Protein AF-A0A086KJL4-F1 (afdb_monomer_lite)

Secondary structure (DSSP, 8-state):
----GGGHHHHHHHHHHGGGHHHHHHHHHHHHHHHHHHHHHHHT--SS---TTSS-----SSB-TTSSBPTT-SSPPPPSS-----------

Structure (mmCIF, N/CA/C/O backbone):
data_AF-A0A086KJL4-F1
#
_entry.id   AF-A0A086KJL4-F1
#
loop_
_atom_site.group_PDB
_atom_site.id
_atom_site.type_symbol
_atom_site.label_atom_id
_atom_site.label_alt_id
_atom_site.label_comp_id
_atom_site.label_asym_id
_atom_site.label_entity_id
_atom_site.label_seq_id
_atom_site.pdbx_PDB_ins_code
_atom_site.Cartn_x
_atom_site.Cartn_y
_atom_site.Cartn_z
_atom_site.occupancy
_atom_site.B_iso_or_equiv
_atom_site.auth_seq_id
_atom_site.auth_comp_id
_atom_site.auth_asym_id
_atom_site.auth_atom_id
_atom_site.pdbx_PDB_model_num
ATOM 1 N N . MET A 1 1 ? 21.053 0.096 -32.382 1.00 49.28 1 MET A N 1
ATOM 2 C CA . MET A 1 1 ? 21.820 -0.591 -31.322 1.00 49.28 1 MET A CA 1
ATOM 3 C C . MET A 1 1 ? 22.264 -1.930 -31.873 1.00 49.28 1 MET A C 1
ATOM 5 O O . MET A 1 1 ? 21.402 -2.729 -32.211 1.00 49.28 1 MET A O 1
ATOM 9 N N . SER A 1 2 ? 23.569 -2.149 -32.039 1.00 74.19 2 SER A N 1
ATOM 10 C CA . SER A 1 2 ? 24.075 -3.466 -32.440 1.00 74.19 2 SER A CA 1
ATOM 11 C C . SER A 1 2 ? 24.043 -4.385 -31.227 1.00 74.19 2 SER A C 1
ATOM 13 O O . SER A 1 2 ? 24.673 -4.097 -30.212 1.00 74.19 2 SER A O 1
ATOM 15 N N . THR A 1 3 ? 23.255 -5.450 -31.317 1.00 79.88 3 THR A N 1
ATOM 16 C CA . THR A 1 3 ? 23.139 -6.482 -30.285 1.00 79.88 3 THR A CA 1
ATOM 17 C C . THR A 1 3 ? 24.008 -7.677 -30.677 1.00 79.88 3 THR A C 1
ATOM 19 O O . THR A 1 3 ? 24.380 -7.825 -31.842 1.00 79.88 3 THR A O 1
ATOM 22 N N . SER A 1 4 ? 24.354 -8.533 -29.716 1.00 84.81 4 SER A N 1
ATOM 23 C CA . SER A 1 4 ? 25.010 -9.812 -29.998 1.00 84.81 4 SER A CA 1
ATOM 24 C C . SER A 1 4 ? 24.240 -10.962 -29.342 1.00 84.81 4 SER A C 1
ATOM 26 O O . SER A 1 4 ? 23.568 -10.741 -28.329 1.00 84.81 4 SER A O 1
ATOM 28 N N . PRO A 1 5 ? 24.329 -12.198 -29.871 1.00 77.75 5 PRO A N 1
ATOM 29 C CA . PRO A 1 5 ? 23.639 -13.354 -29.294 1.00 77.75 5 PRO A CA 1
ATOM 30 C C . PRO A 1 5 ? 24.002 -13.620 -27.823 1.00 77.75 5 PRO A C 1
ATOM 32 O O . PRO A 1 5 ? 23.150 -14.042 -27.048 1.00 77.75 5 PRO A O 1
ATOM 35 N N . GLY A 1 6 ? 25.234 -13.298 -27.405 1.00 83.81 6 GLY A N 1
ATOM 36 C CA . GLY A 1 6 ? 25.675 -13.409 -26.007 1.00 83.81 6 GLY A CA 1
ATOM 37 C C . GLY A 1 6 ? 25.042 -12.384 -25.054 1.00 83.81 6 GLY A C 1
ATOM 38 O O . GLY A 1 6 ? 25.107 -12.556 -23.842 1.00 83.81 6 GLY A O 1
ATOM 39 N N . LEU A 1 7 ? 24.396 -11.340 -25.585 1.00 81.06 7 LEU A N 1
ATOM 40 C CA . LEU A 1 7 ? 23.690 -10.308 -24.818 1.00 81.06 7 LEU A CA 1
ATOM 41 C C . LEU A 1 7 ? 22.175 -10.558 -24.735 1.00 81.06 7 LEU A C 1
ATOM 43 O O . LEU A 1 7 ? 21.444 -9.705 -24.236 1.00 81.06 7 LEU A O 1
ATOM 47 N N . ALA A 1 8 ? 21.679 -11.708 -25.207 1.00 83.00 8 ALA A N 1
ATOM 48 C CA . ALA A 1 8 ? 20.246 -12.001 -25.275 1.00 83.00 8 ALA A CA 1
ATOM 49 C C . ALA A 1 8 ? 19.528 -11.871 -23.918 1.00 83.00 8 ALA A C 1
ATOM 51 O O . ALA A 1 8 ? 18.447 -11.289 -23.862 1.00 83.00 8 ALA A O 1
ATOM 52 N N . PHE A 1 9 ? 20.145 -12.332 -22.825 1.00 85.25 9 PHE A N 1
ATOM 53 C CA . PHE A 1 9 ? 19.574 -12.207 -21.479 1.00 85.25 9 PHE A CA 1
ATOM 54 C C . PHE A 1 9 ? 19.444 -10.745 -21.038 1.00 85.25 9 PHE A C 1
ATOM 56 O O . PHE A 1 9 ? 18.366 -10.328 -20.635 1.00 85.25 9 PHE A O 1
ATOM 63 N N . ALA A 1 10 ? 20.502 -9.944 -21.193 1.00 85.50 10 ALA A N 1
ATOM 64 C CA . ALA A 1 10 ? 20.472 -8.525 -20.841 1.00 85.50 10 ALA A CA 1
ATOM 65 C C . ALA A 1 10 ? 19.479 -7.738 -21.712 1.00 85.50 10 ALA A C 1
ATOM 67 O O . ALA A 1 10 ? 18.759 -6.883 -21.206 1.00 85.50 10 ALA A O 1
ATOM 68 N N . ASN A 1 11 ? 19.391 -8.059 -23.005 1.00 85.19 11 ASN A N 1
ATOM 69 C CA . ASN A 1 11 ? 18.428 -7.433 -23.909 1.00 85.19 11 ASN A CA 1
ATOM 70 C C . ASN A 1 11 ? 16.979 -7.769 -23.521 1.00 85.19 11 ASN A C 1
ATOM 72 O O . ASN A 1 11 ? 16.119 -6.895 -23.596 1.00 85.19 11 ASN A O 1
ATOM 76 N N . LEU A 1 12 ? 16.711 -9.001 -23.075 1.00 88.19 12 LEU A N 1
ATOM 77 C CA . LEU A 1 12 ? 15.389 -9.408 -22.597 1.00 88.19 12 LEU A CA 1
ATOM 78 C C . LEU A 1 12 ? 15.028 -8.710 -21.278 1.00 88.19 12 LEU A C 1
ATOM 80 O O . LEU A 1 12 ? 13.937 -8.162 -21.164 1.00 88.19 12 LEU A O 1
ATOM 84 N N . THR A 1 13 ? 15.955 -8.660 -20.319 1.00 89.25 13 THR A N 1
ATOM 85 C CA . THR A 1 13 ? 15.780 -7.940 -19.046 1.00 89.25 13 THR A CA 1
ATOM 86 C C . THR A 1 13 ? 15.532 -6.452 -19.276 1.00 89.25 13 THR A C 1
ATOM 88 O O . THR A 1 13 ? 14.602 -5.889 -18.714 1.00 89.25 13 THR A O 1
ATOM 91 N N . LEU A 1 14 ? 16.301 -5.801 -20.153 1.00 84.56 14 LEU A N 1
ATOM 92 C CA . LEU A 1 14 ? 16.098 -4.383 -20.454 1.00 84.56 14 LEU A CA 1
ATOM 93 C C . LEU A 1 14 ? 14.733 -4.119 -21.102 1.00 84.56 14 LEU A C 1
ATOM 95 O O . LEU A 1 14 ? 14.088 -3.125 -20.776 1.00 84.56 14 LEU A O 1
ATOM 99 N N . LEU A 1 15 ? 14.281 -5.005 -21.994 1.00 88.50 15 LEU A N 1
ATOM 100 C CA . LEU A 1 15 ? 12.994 -4.861 -22.672 1.00 88.50 15 LEU A CA 1
ATOM 101 C C . LEU A 1 15 ? 11.806 -5.110 -21.736 1.00 88.50 15 LEU A C 1
ATOM 103 O O . LEU A 1 15 ? 10.766 -4.476 -21.899 1.00 88.50 15 LEU A O 1
ATOM 107 N N . LEU A 1 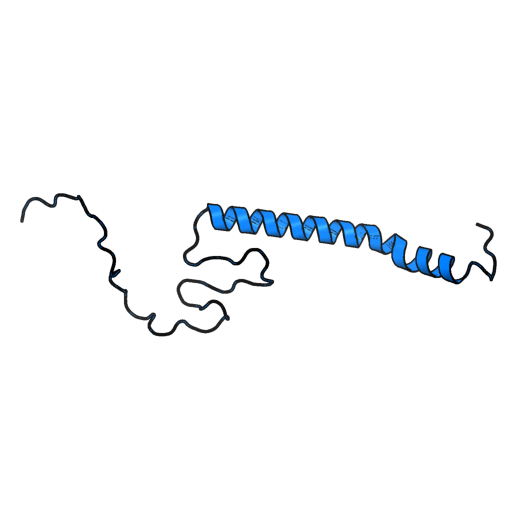16 ? 11.952 -6.011 -20.764 1.00 91.94 16 LEU A N 1
ATOM 108 C CA . LEU A 1 16 ? 10.872 -6.374 -19.850 1.00 91.94 16 LEU A CA 1
ATOM 109 C C . LEU A 1 16 ? 10.832 -5.506 -18.589 1.00 91.94 16 LEU A C 1
ATOM 111 O O . LEU A 1 16 ? 9.734 -5.152 -18.169 1.00 91.94 16 LEU A O 1
ATOM 115 N N . ASP A 1 17 ? 11.974 -5.120 -18.017 1.00 89.69 17 ASP A N 1
ATOM 116 C CA . ASP A 1 17 ? 12.023 -4.531 -16.671 1.00 89.69 17 ASP A CA 1
ATOM 117 C C . ASP A 1 17 ? 12.104 -3.001 -16.685 1.00 89.69 17 ASP A C 1
ATOM 119 O O . ASP A 1 17 ? 11.492 -2.339 -15.844 1.00 89.69 17 ASP A O 1
ATOM 123 N N . VAL A 1 18 ? 12.799 -2.397 -17.656 1.00 90.44 18 VAL A N 1
ATOM 124 C CA . VAL A 1 18 ? 12.931 -0.928 -17.720 1.00 90.44 18 VAL A CA 1
ATOM 125 C C . VAL A 1 18 ? 11.574 -0.240 -17.932 1.00 90.44 18 VAL A C 1
ATOM 127 O O . VAL A 1 18 ? 11.303 0.738 -17.228 1.00 90.44 18 VAL A O 1
ATOM 130 N N . PRO A 1 19 ? 10.663 -0.743 -18.795 1.00 93.38 19 PRO A N 1
ATOM 131 C CA . PRO A 1 19 ? 9.318 -0.175 -18.915 1.00 93.38 19 PRO A CA 1
ATOM 132 C C . PRO A 1 19 ? 8.452 -0.329 -17.656 1.00 93.38 19 PRO A C 1
ATOM 134 O O . PRO A 1 19 ? 7.450 0.372 -17.526 1.00 93.38 19 PRO A O 1
ATOM 137 N N . GLN A 1 20 ? 8.815 -1.216 -16.720 1.00 94.44 20 GLN A N 1
ATOM 138 C CA . GLN A 1 20 ? 8.083 -1.412 -15.462 1.00 94.44 20 GLN A CA 1
ATOM 139 C C . GLN A 1 20 ? 8.506 -0.420 -14.368 1.00 94.44 20 GLN A C 1
ATOM 141 O O . GLN A 1 20 ? 7.745 -0.197 -13.425 1.00 94.44 20 GLN A O 1
ATOM 146 N N . LEU A 1 21 ? 9.676 0.220 -14.486 1.00 92.94 21 LEU A N 1
ATOM 147 C CA . LEU A 1 21 ? 10.189 1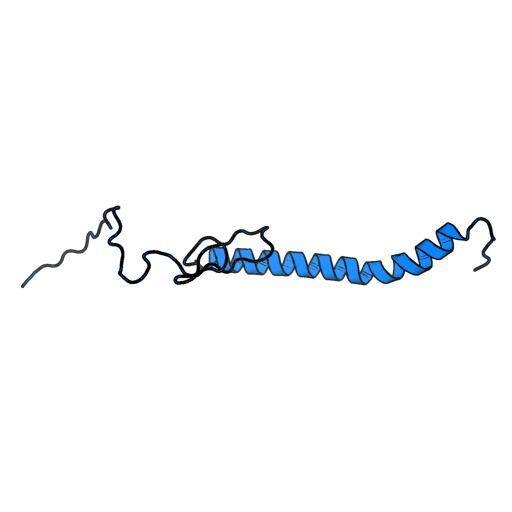.151 -13.471 1.00 92.94 21 LEU A CA 1
ATOM 148 C C . LEU A 1 21 ? 9.240 2.330 -13.177 1.00 92.94 21 LEU A C 1
ATOM 150 O O . LEU A 1 21 ? 9.018 2.605 -11.995 1.00 92.94 21 LEU A O 1
ATOM 154 N N . PRO A 1 22 ? 8.602 2.985 -14.174 1.00 95.00 22 PRO A N 1
ATOM 155 C CA . PRO A 1 22 ? 7.613 4.027 -13.896 1.00 95.00 22 PRO A CA 1
ATOM 156 C C . PRO A 1 22 ? 6.432 3.517 -13.060 1.00 95.00 22 PRO A C 1
ATOM 158 O O . PRO A 1 22 ? 5.970 4.209 -12.153 1.00 95.00 22 PRO A O 1
ATOM 161 N N . ALA A 1 23 ? 5.970 2.288 -13.315 1.00 92.75 23 ALA A N 1
ATOM 162 C CA . ALA A 1 23 ? 4.893 1.677 -12.543 1.00 92.75 23 ALA A CA 1
ATOM 163 C C . ALA A 1 23 ? 5.338 1.349 -11.109 1.00 92.75 23 ALA A C 1
ATOM 165 O O . ALA A 1 23 ? 4.584 1.583 -10.167 1.00 92.75 23 ALA A O 1
ATOM 166 N N . ILE A 1 24 ? 6.572 0.875 -10.918 1.00 92.38 24 ILE A N 1
ATOM 167 C CA . ILE A 1 24 ? 7.139 0.612 -9.587 1.00 92.38 24 ILE A CA 1
ATOM 168 C C . ILE A 1 24 ? 7.214 1.905 -8.766 1.00 92.38 24 ILE A C 1
ATOM 170 O O . ILE A 1 24 ? 6.801 1.925 -7.605 1.00 92.38 24 ILE A O 1
ATOM 174 N N . TRP A 1 25 ? 7.677 3.005 -9.361 1.00 95.94 25 TRP A N 1
ATOM 175 C CA . TRP A 1 25 ? 7.714 4.302 -8.681 1.00 95.94 25 TRP A CA 1
ATOM 176 C C . TRP A 1 25 ? 6.318 4.828 -8.353 1.00 95.94 25 TRP A C 1
ATOM 178 O O . TRP A 1 25 ? 6.090 5.279 -7.232 1.00 95.94 25 TRP A O 1
ATOM 188 N N . ALA A 1 26 ? 5.362 4.707 -9.277 1.00 94.94 26 ALA A N 1
ATOM 189 C CA . 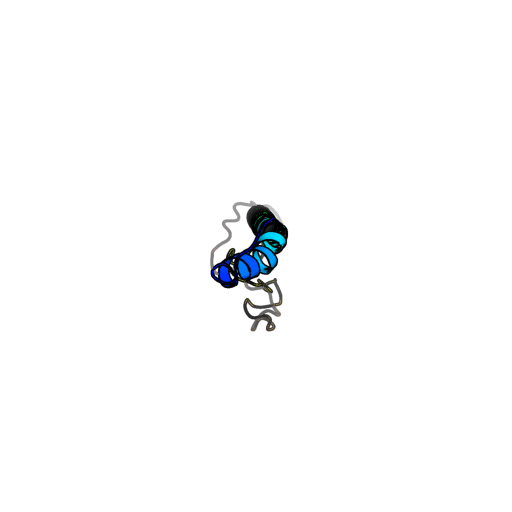ALA A 1 26 ? 3.973 5.076 -9.017 1.00 94.94 26 ALA A CA 1
ATOM 190 C C . ALA A 1 26 ? 3.359 4.254 -7.868 1.00 94.94 26 ALA A C 1
ATOM 192 O O . ALA A 1 26 ? 2.654 4.802 -7.021 1.00 94.94 26 ALA A O 1
ATOM 193 N N . VAL A 1 27 ? 3.665 2.953 -7.785 1.00 94.06 27 VAL A N 1
ATOM 194 C CA . VAL A 1 27 ? 3.231 2.089 -6.675 1.00 94.06 27 VAL A CA 1
ATOM 195 C C . VAL A 1 27 ? 3.846 2.531 -5.349 1.00 94.06 27 VAL A C 1
ATOM 197 O O . VAL A 1 27 ? 3.146 2.530 -4.336 1.00 94.06 27 VAL A O 1
ATOM 200 N N . ASN A 1 28 ? 5.118 2.933 -5.333 1.00 93.94 28 ASN A N 1
ATOM 201 C CA . ASN A 1 28 ? 5.759 3.453 -4.125 1.00 93.94 28 ASN A CA 1
ATOM 202 C C . ASN A 1 28 ? 5.101 4.760 -3.665 1.00 93.94 28 ASN A C 1
ATOM 204 O O . ASN A 1 28 ? 4.682 4.848 -2.513 1.00 93.94 28 ASN A O 1
ATOM 208 N N . ALA A 1 29 ? 4.896 5.713 -4.579 1.00 95.38 29 ALA A N 1
ATOM 209 C CA . ALA A 1 29 ? 4.207 6.966 -4.274 1.00 95.38 29 ALA A CA 1
ATOM 210 C C . ALA A 1 29 ? 2.783 6.721 -3.746 1.00 95.38 29 ALA A C 1
ATOM 212 O O . ALA A 1 29 ? 2.367 7.313 -2.754 1.00 95.38 29 ALA A O 1
ATOM 213 N N . TRP A 1 30 ? 2.041 5.789 -4.352 1.00 95.69 30 TRP A N 1
ATOM 214 C CA . TRP A 1 30 ? 0.705 5.420 -3.884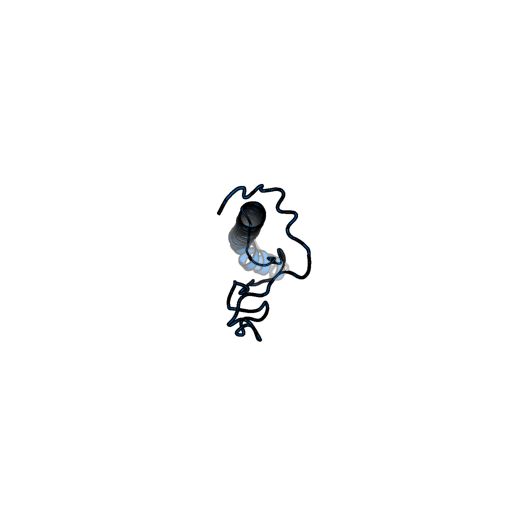 1.00 95.69 30 TRP A CA 1
ATOM 215 C C . TRP A 1 30 ? 0.715 4.815 -2.474 1.00 95.69 30 TRP A C 1
ATOM 217 O O . TRP A 1 30 ? -0.163 5.106 -1.661 1.00 95.69 30 TRP A O 1
ATOM 227 N N . ARG A 1 31 ? 1.703 3.972 -2.154 1.00 94.12 31 ARG A N 1
ATOM 228 C CA . ARG A 1 31 ? 1.860 3.398 -0.808 1.00 94.12 31 ARG A CA 1
ATOM 229 C C . ARG A 1 31 ? 2.150 4.476 0.231 1.00 94.12 31 ARG A C 1
ATOM 231 O O . ARG A 1 31 ? 1.530 4.448 1.290 1.00 94.12 31 ARG A O 1
ATOM 238 N N . GLU A 1 32 ? 3.024 5.427 -0.081 1.00 94.00 32 GLU A N 1
ATOM 239 C CA . GLU A 1 32 ? 3.340 6.542 0.816 1.00 94.00 32 GLU A CA 1
ATOM 240 C C . GLU A 1 32 ? 2.138 7.465 1.036 1.00 94.00 32 GLU A C 1
ATOM 242 O O . GLU A 1 32 ? 1.833 7.803 2.178 1.00 94.00 32 GLU A O 1
ATOM 247 N N . LEU A 1 33 ? 1.384 7.791 -0.020 1.00 95.31 33 LEU A N 1
ATOM 248 C CA . LEU A 1 33 ? 0.147 8.569 0.101 1.00 95.31 33 LEU A CA 1
ATOM 249 C C . LEU A 1 33 ? -0.899 7.853 0.966 1.00 95.31 33 LEU A C 1
ATOM 251 O O . LEU A 1 33 ? -1.525 8.477 1.821 1.00 95.31 33 LEU A O 1
ATOM 255 N N . ASN A 1 34 ? -1.071 6.538 0.804 1.00 92.25 34 ASN A N 1
ATOM 256 C CA . ASN A 1 34 ? -1.972 5.763 1.663 1.00 92.25 34 ASN A CA 1
ATOM 257 C C . ASN A 1 34 ? -1.511 5.741 3.126 1.00 92.25 34 ASN A C 1
ATOM 259 O O . ASN A 1 34 ? -2.348 5.821 4.028 1.00 92.25 34 ASN A O 1
ATOM 263 N N . GLY A 1 35 ? -0.200 5.647 3.366 1.00 91.62 35 GLY A N 1
ATOM 264 C CA . GLY A 1 35 ? 0.383 5.781 4.700 1.00 91.62 35 GLY A CA 1
ATOM 265 C C . GLY A 1 35 ? 0.066 7.146 5.307 1.00 91.62 35 GLY A C 1
ATOM 266 O O . GLY A 1 35 ? -0.478 7.214 6.406 1.00 91.62 35 GLY A O 1
ATOM 267 N N . LEU A 1 36 ? 0.281 8.223 4.546 1.00 94.06 36 LEU A N 1
ATOM 268 C CA . LEU A 1 36 ? -0.028 9.591 4.961 1.00 94.06 36 LEU A CA 1
ATOM 269 C C . LEU A 1 36 ? -1.504 9.755 5.349 1.00 94.06 36 LEU A C 1
ATOM 271 O O . LEU A 1 36 ? -1.800 10.240 6.439 1.00 94.06 36 LEU A O 1
ATOM 275 N N . PHE A 1 37 ? -2.439 9.311 4.505 1.00 92.69 37 PHE A N 1
ATOM 276 C CA . PHE A 1 37 ? -3.868 9.387 4.824 1.00 92.69 37 PHE A CA 1
ATOM 277 C C . PHE A 1 37 ? -4.246 8.550 6.054 1.00 92.69 37 PHE A C 1
ATOM 279 O O . PHE A 1 37 ? -5.131 8.942 6.817 1.00 92.69 37 PHE A O 1
ATOM 286 N N . THR A 1 38 ? -3.581 7.413 6.272 1.00 90.56 38 THR A N 1
ATOM 287 C CA . THR A 1 38 ? -3.812 6.559 7.447 1.00 90.56 38 THR A CA 1
ATOM 288 C C . THR A 1 38 ? -3.346 7.237 8.733 1.00 90.56 38 THR A C 1
ATOM 290 O O . THR A 1 38 ? -4.080 7.235 9.723 1.00 90.56 38 THR A O 1
ATOM 293 N N . GLU A 1 39 ? -2.178 7.876 8.714 1.00 89.44 39 GLU A N 1
ATOM 294 C CA . GLU A 1 39 ? -1.666 8.651 9.848 1.00 89.44 39 GLU A CA 1
ATOM 295 C C . GLU A 1 39 ? -2.541 9.879 10.122 1.00 89.44 39 GLU A C 1
ATOM 297 O O . GLU A 1 39 ? -2.950 10.102 11.259 1.00 89.44 39 GLU A O 1
ATOM 302 N N . MET A 1 40 ? -2.948 10.618 9.083 1.00 91.94 40 MET A N 1
ATOM 303 C CA . MET A 1 40 ? -3.886 11.739 9.228 1.00 91.94 40 MET A CA 1
ATOM 304 C C . MET A 1 40 ? -5.213 11.302 9.858 1.00 91.94 40 MET A C 1
ATOM 306 O O . MET A 1 40 ? -5.728 11.982 10.743 1.00 91.94 40 MET A O 1
ATOM 310 N N . LYS A 1 41 ? -5.764 10.156 9.438 1.00 89.12 41 LYS A N 1
ATOM 311 C CA . LYS A 1 41 ? -6.998 9.606 10.016 1.00 89.12 41 LYS A CA 1
ATOM 312 C C . LYS A 1 41 ? -6.804 9.188 11.472 1.00 89.12 41 LYS A C 1
ATOM 314 O O . LYS A 1 41 ? -7.690 9.410 12.289 1.00 89.12 41 LYS A O 1
ATOM 319 N N . THR A 1 42 ? -5.655 8.605 11.800 1.00 89.06 42 THR A N 1
ATOM 320 C CA . THR A 1 42 ? -5.314 8.221 13.175 1.00 89.06 42 THR A CA 1
ATOM 321 C C . THR A 1 42 ? -5.186 9.454 14.076 1.00 89.06 42 THR A C 1
ATOM 323 O O . THR A 1 42 ? -5.746 9.459 15.170 1.00 89.06 42 THR A O 1
ATOM 326 N N . LEU A 1 43 ? -4.548 10.527 13.591 1.00 86.94 43 LEU A N 1
ATOM 327 C CA . LEU A 1 43 ? -4.419 11.807 14.298 1.00 86.94 43 LEU A CA 1
ATOM 328 C C . LEU A 1 43 ? -5.755 12.545 14.465 1.00 86.94 43 LEU A C 1
ATOM 330 O O . LEU A 1 43 ? -5.972 13.177 15.495 1.00 86.94 43 LEU A O 1
ATOM 334 N N . ALA A 1 44 ? -6.662 12.455 13.486 1.00 88.56 44 ALA A N 1
ATOM 335 C CA . ALA A 1 44 ? -7.995 13.060 13.562 1.00 88.56 44 ALA A CA 1
ATOM 336 C C . ALA A 1 44 ? -8.901 12.417 14.633 1.00 88.56 44 ALA A C 1
ATOM 338 O O . ALA A 1 44 ? -9.923 12.993 15.001 1.00 88.56 44 ALA A O 1
ATOM 339 N N . GLY A 1 45 ? -8.521 11.244 15.145 1.00 84.00 45 GLY A N 1
ATOM 340 C CA . GLY A 1 45 ? -9.289 10.480 16.118 1.00 84.00 45 GLY A CA 1
ATOM 341 C C . GLY A 1 45 ? -10.136 9.398 15.451 1.00 84.00 45 GLY A C 1
ATOM 342 O O . GLY A 1 45 ? -10.858 9.630 14.483 1.00 84.00 45 GLY A O 1
ATOM 343 N N . THR A 1 46 ? -10.040 8.180 15.980 1.00 88.38 46 THR A N 1
ATOM 344 C CA . THR A 1 46 ? -10.789 7.006 15.511 1.00 88.38 46 THR A CA 1
ATOM 345 C C . THR A 1 46 ? -11.405 6.267 16.693 1.00 88.38 46 THR A C 1
ATOM 347 O O . THR A 1 46 ? -10.877 6.309 17.802 1.00 88.38 46 THR A O 1
ATOM 350 N N . SER A 1 47 ? -12.540 5.599 16.466 1.00 83.62 47 SER A N 1
ATOM 351 C CA . SER A 1 47 ? -13.270 4.858 17.504 1.00 83.62 47 SER A CA 1
ATOM 352 C C . SER A 1 47 ? -12.517 3.616 18.005 1.00 83.62 47 SER A C 1
ATOM 354 O O . SER A 1 47 ? -12.666 3.210 19.153 1.00 83.62 47 SER A O 1
ATOM 356 N N . ASP A 1 48 ? -11.742 2.976 17.127 1.00 85.00 48 ASP A N 1
ATOM 357 C CA . ASP A 1 48 ? -10.870 1.834 17.414 1.00 85.00 48 ASP A CA 1
ATOM 358 C C . ASP A 1 48 ? -9.548 2.048 16.666 1.00 85.00 48 ASP A C 1
ATOM 360 O O . ASP A 1 48 ? -9.514 2.703 15.624 1.00 85.00 48 ASP A O 1
ATOM 364 N N . LEU A 1 49 ? -8.469 1.474 17.192 1.00 90.50 49 LEU A N 1
ATOM 365 C CA . LEU A 1 49 ? -7.121 1.604 16.649 1.00 90.50 49 LEU A CA 1
ATOM 366 C C . LEU A 1 49 ? -7.062 1.109 15.199 1.00 90.50 49 LEU A C 1
ATOM 368 O O . LEU A 1 49 ? -7.536 0.012 14.904 1.00 90.50 49 LEU A O 1
ATOM 372 N N . LEU A 1 50 ? -6.408 1.862 14.315 1.00 89.75 50 LEU A N 1
ATOM 373 C CA . LEU A 1 50 ? -6.042 1.421 12.967 1.00 89.75 50 LEU A CA 1
ATOM 374 C C . LEU A 1 50 ? -4.616 0.858 12.975 1.00 89.75 50 LEU A C 1
ATOM 376 O O . LEU A 1 50 ? -3.713 1.491 13.507 1.00 89.75 50 LEU A O 1
ATOM 380 N N . TYR A 1 51 ? -4.398 -0.324 12.391 1.00 90.69 51 TYR A N 1
ATOM 381 C CA . TYR A 1 51 ? -3.056 -0.903 12.269 1.00 90.69 51 TYR A CA 1
ATOM 382 C C . TYR A 1 51 ? -2.349 -0.358 11.014 1.00 90.69 51 TYR A C 1
ATOM 384 O O . TYR A 1 51 ? -2.780 -0.710 9.912 1.00 90.69 51 TYR A O 1
ATOM 392 N N . PRO A 1 52 ? -1.270 0.441 11.127 1.00 83.50 52 PRO A N 1
ATOM 393 C CA . PRO A 1 52 ? -0.706 1.177 9.986 1.00 83.50 52 PRO A CA 1
ATOM 394 C C . PRO A 1 52 ? -0.203 0.281 8.846 1.00 83.50 52 PRO A C 1
ATOM 396 O O . PRO A 1 52 ? -0.430 0.565 7.675 1.00 83.50 52 PRO A O 1
ATOM 399 N N . SER A 1 53 ? 0.425 -0.845 9.186 1.00 92.06 53 SER A N 1
ATOM 400 C CA . SER A 1 53 ? 1.028 -1.760 8.207 1.00 92.06 53 SER A CA 1
ATOM 401 C C . SER A 1 53 ? 0.100 -2.897 7.769 1.00 92.06 53 SER A C 1
ATOM 403 O O . SER A 1 53 ? 0.503 -3.757 6.983 1.00 92.06 53 SER A O 1
ATOM 405 N N . ASN A 1 54 ? -1.140 -2.940 8.269 1.00 91.81 54 ASN A N 1
ATOM 406 C CA . ASN A 1 54 ? -2.090 -3.969 7.863 1.00 91.81 54 ASN A CA 1
ATOM 407 C C . ASN A 1 54 ? -2.708 -3.620 6.511 1.00 91.81 54 ASN A C 1
ATOM 409 O O . ASN A 1 54 ? -3.051 -2.475 6.230 1.00 91.81 54 ASN A O 1
ATOM 413 N N . ARG A 1 55 ? -2.941 -4.648 5.687 1.00 91.00 55 ARG A N 1
ATOM 414 C CA . ARG A 1 55 ? -3.524 -4.480 4.348 1.00 91.00 55 ARG A CA 1
ATOM 415 C C . ARG A 1 55 ? -4.898 -3.806 4.366 1.00 91.00 55 ARG A C 1
ATOM 417 O O . ARG A 1 55 ? -5.235 -3.099 3.412 1.00 91.00 55 ARG A O 1
ATOM 424 N N . TYR A 1 56 ? -5.698 -4.100 5.387 1.00 91.25 56 TYR A N 1
ATOM 425 C CA . TYR A 1 56 ? -7.045 -3.578 5.564 1.00 91.25 56 TYR A CA 1
ATOM 426 C C . TYR A 1 56 ? -7.431 -3.574 7.047 1.00 91.25 56 TYR A C 1
ATOM 428 O O . TYR A 1 56 ? -7.123 -4.521 7.769 1.00 91.25 56 TYR A O 1
ATOM 436 N N . ASN A 1 57 ? -8.121 -2.517 7.473 1.00 92.62 57 ASN A N 1
ATOM 437 C CA . ASN A 1 57 ? -8.599 -2.309 8.838 1.00 92.62 57 ASN A CA 1
ATOM 438 C C . ASN A 1 57 ? -10.127 -2.099 8.816 1.00 92.62 57 ASN A C 1
ATOM 440 O O . ASN A 1 57 ? -10.572 -0.962 8.648 1.00 92.62 57 ASN A O 1
ATOM 444 N N . PRO A 1 58 ? -10.940 -3.171 8.923 1.00 92.25 58 PRO A N 1
ATOM 445 C CA . PRO A 1 58 ? -12.407 -3.090 8.859 1.00 92.25 58 PRO A CA 1
ATOM 446 C C . PRO A 1 58 ? -13.070 -2.586 10.148 1.00 92.25 58 PRO A C 1
ATOM 448 O O . PRO A 1 58 ? -14.289 -2.414 10.183 1.00 92.25 58 PRO A O 1
ATOM 451 N N . GLN A 1 59 ? -12.307 -2.434 11.229 1.00 91.56 59 GLN A N 1
ATOM 452 C CA . GLN A 1 59 ? -12.842 -2.147 12.551 1.00 91.56 59 GLN A CA 1
ATOM 453 C C . GLN A 1 59 ? -13.600 -0.818 12.591 1.00 91.56 59 GLN A C 1
ATOM 455 O O . GLN A 1 59 ? -13.117 0.221 12.150 1.00 91.56 59 GLN A O 1
ATOM 460 N N . ASN A 1 60 ? -14.794 -0.878 13.169 1.00 90.88 60 ASN A N 1
ATOM 461 C CA . ASN A 1 60 ? -15.641 0.266 13.495 1.00 90.88 60 ASN A CA 1
ATOM 462 C C . ASN A 1 60 ? -16.422 -0.050 14.779 1.00 90.88 60 ASN A C 1
ATOM 464 O O . ASN A 1 60 ? -16.172 -1.072 15.428 1.00 90.88 60 ASN A O 1
ATOM 468 N N . GLU A 1 61 ? -17.383 0.785 15.153 1.00 90.62 61 GLU A N 1
ATOM 469 C CA . GLU A 1 61 ? -18.184 0.623 16.365 1.00 90.62 61 GLU A CA 1
ATOM 470 C C . GLU A 1 61 ? -18.971 -0.689 16.372 1.00 90.62 61 GLU A C 1
ATOM 472 O O . GLU A 1 61 ? -19.232 -1.216 17.442 1.00 90.62 61 GLU A O 1
ATOM 477 N N . LYS A 1 62 ? -19.330 -1.259 15.214 1.00 90.94 62 LYS A N 1
ATOM 478 C CA . LYS A 1 62 ? -20.151 -2.482 15.088 1.00 90.94 62 LYS A CA 1
ATOM 479 C C . LYS A 1 62 ? -19.383 -3.708 14.581 1.00 90.94 62 LYS A C 1
ATOM 481 O O . LYS A 1 62 ? -19.836 -4.838 14.771 1.00 90.94 62 LYS A O 1
ATOM 486 N N . THR A 1 63 ? -18.204 -3.505 14.007 1.00 91.31 63 THR A N 1
ATOM 487 C CA . THR A 1 63 ? -17.394 -4.519 13.325 1.00 91.31 63 THR A CA 1
ATOM 488 C C . THR A 1 63 ? -16.061 -4.679 14.033 1.00 91.31 63 THR A C 1
ATOM 490 O O . THR A 1 63 ? -15.395 -3.701 14.366 1.00 91.31 63 THR A O 1
ATOM 493 N N . ASN A 1 64 ? -15.675 -5.921 14.296 1.00 91.19 64 ASN A N 1
ATOM 494 C CA . ASN A 1 64 ? -14.407 -6.239 14.927 1.00 91.19 64 ASN A CA 1
ATOM 495 C C . ASN A 1 64 ? -13.228 -6.076 13.947 1.00 91.19 64 ASN A C 1
ATOM 497 O O . ASN A 1 64 ? -13.396 -5.851 12.749 1.00 91.19 64 ASN A O 1
ATOM 501 N N . ARG A 1 65 ? -12.014 -6.278 14.459 1.00 92.94 65 ARG A N 1
ATOM 502 C CA . ARG A 1 65 ? -10.753 -6.162 13.704 1.00 92.94 65 ARG A CA 1
ATOM 503 C C . ARG A 1 65 ? -10.565 -7.215 12.601 1.00 92.94 65 ARG A C 1
ATOM 505 O O . ARG A 1 65 ? -9.645 -7.101 11.806 1.00 92.94 65 ARG A O 1
ATOM 512 N N . MET A 1 66 ? -11.448 -8.213 12.533 1.00 93.06 66 MET A N 1
ATOM 513 C CA . MET A 1 66 ? -11.438 -9.300 11.546 1.00 93.06 66 MET A CA 1
ATOM 514 C C . MET A 1 66 ? -12.651 -9.255 10.599 1.00 93.06 66 MET A C 1
ATOM 516 O O . MET A 1 66 ? -12.924 -10.234 9.907 1.00 93.06 66 MET A O 1
ATOM 520 N N . GLY A 1 67 ? -13.419 -8.159 10.585 1.00 91.25 67 GL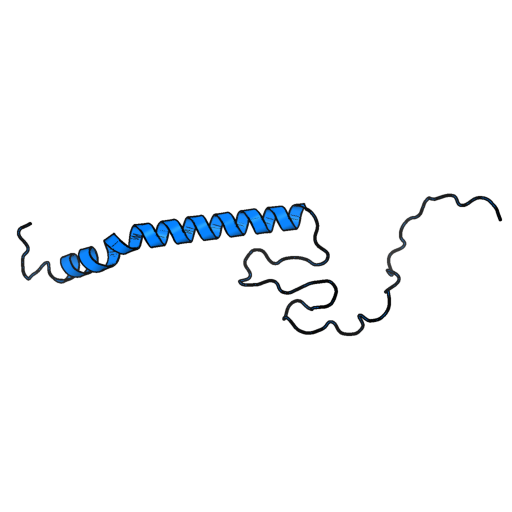Y A N 1
ATOM 521 C CA . GLY A 1 67 ? -14.576 -7.995 9.696 1.00 91.25 67 GLY A CA 1
ATOM 522 C C . GLY A 1 67 ? -15.844 -8.749 10.122 1.00 91.25 67 GLY A C 1
ATOM 523 O O . GLY A 1 67 ? -16.786 -8.853 9.342 1.00 91.25 67 GLY A O 1
ATOM 524 N N . ARG A 1 68 ? -15.901 -9.292 11.343 1.00 93.38 68 ARG A N 1
ATOM 525 C CA . ARG A 1 68 ? -17.102 -9.928 11.916 1.00 93.38 68 ARG A CA 1
ATOM 526 C C . ARG A 1 68 ? -17.844 -8.959 12.847 1.00 93.38 68 ARG A C 1
ATOM 528 O O . ARG A 1 68 ? -17.202 -8.095 13.444 1.00 93.38 68 ARG A O 1
ATOM 535 N N . PRO A 1 69 ? -19.163 -9.121 13.050 1.00 94.88 69 PRO A N 1
ATOM 536 C CA . PRO A 1 69 ? -19.901 -8.328 14.031 1.00 94.88 69 PRO A CA 1
ATOM 537 C C . PRO A 1 69 ? -19.304 -8.448 15.441 1.00 94.88 69 PRO A C 1
ATOM 539 O O . PRO A 1 69 ? -18.857 -9.526 15.849 1.00 94.88 69 PRO A O 1
ATOM 542 N N . ARG A 1 70 ? -19.291 -7.347 16.200 1.00 91.31 70 ARG A N 1
ATOM 543 C CA . ARG A 1 70 ? -18.817 -7.352 17.591 1.00 91.31 70 ARG A CA 1
ATOM 544 C C . ARG A 1 70 ? -19.788 -8.117 18.492 1.00 91.31 70 ARG A C 1
ATOM 546 O O . ARG A 1 70 ? -20.990 -7.860 18.485 1.00 91.31 70 ARG A O 1
ATOM 553 N N . LYS A 1 71 ? -19.252 -9.033 19.301 1.00 91.44 71 LYS A N 1
ATOM 554 C CA . LYS A 1 71 ? -20.010 -9.692 20.373 1.00 91.44 71 LYS A CA 1
ATOM 555 C C . LYS A 1 71 ? -20.252 -8.697 21.514 1.00 91.44 71 LYS A C 1
ATOM 557 O O . LYS A 1 71 ? -19.375 -7.887 21.793 1.00 91.44 71 LYS A O 1
ATOM 562 N N . TYR A 1 72 ? -21.418 -8.787 22.157 1.00 89.50 72 TYR A N 1
ATOM 563 C CA . TYR A 1 72 ? -21.809 -7.965 23.318 1.00 89.50 72 TYR A CA 1
ATOM 564 C C . TYR A 1 72 ? -21.814 -6.448 23.070 1.00 89.50 72 TYR A C 1
ATOM 566 O O . TYR A 1 72 ? -21.436 -5.669 23.932 1.00 89.50 72 TYR A O 1
ATOM 574 N N . ASN A 1 73 ? -22.254 -6.027 21.884 1.00 89.44 73 ASN A N 1
ATOM 575 C CA . ASN A 1 73 ? -22.189 -4.630 21.444 1.00 89.44 73 ASN A CA 1
ATOM 576 C C . ASN A 1 73 ? -23.576 -4.008 21.164 1.00 89.44 73 ASN A C 1
ATOM 578 O O . ASN A 1 73 ? -23.738 -3.152 20.287 1.00 89.44 73 ASN A O 1
ATOM 582 N N . HIS A 1 74 ? -24.600 -4.525 21.854 1.00 87.19 74 HIS A N 1
ATOM 583 C CA . HIS A 1 74 ? -25.982 -4.046 21.754 1.00 87.19 74 HIS A CA 1
ATOM 584 C C . HIS A 1 74 ? -26.293 -2.944 22.779 1.00 87.19 74 HIS A C 1
ATOM 586 O O . HIS A 1 74 ? -26.979 -1.990 22.436 1.00 87.19 74 HIS A O 1
ATOM 592 N N . GLY A 1 75 ? -25.797 -3.074 24.014 1.00 85.62 75 GLY A N 1
ATOM 593 C CA . GLY A 1 75 ? -25.937 -2.062 25.067 1.00 85.62 75 GLY A CA 1
ATOM 594 C C . GLY A 1 75 ? -24.704 -1.169 25.185 1.00 85.62 75 GLY A C 1
ATOM 595 O O . GLY A 1 75 ? -23.652 -1.477 24.621 1.00 85.62 75 GLY A O 1
ATOM 596 N N . GLU A 1 76 ? -24.832 -0.080 25.938 1.00 80.25 76 GLU A N 1
ATOM 597 C CA . GLU A 1 76 ? -23.689 0.740 26.332 1.00 80.25 76 GLU A CA 1
ATOM 598 C C . GLU A 1 76 ? -22.948 0.078 27.495 1.00 80.25 76 GLU A C 1
ATOM 600 O O . GLU A 1 76 ? -23.556 -0.481 28.407 1.00 80.25 76 GLU A O 1
ATOM 605 N N . CYS A 1 77 ? -21.620 0.113 27.446 1.00 74.44 77 CYS A N 1
ATOM 606 C CA . CYS A 1 77 ? -20.791 -0.302 28.566 1.00 74.44 77 CYS A CA 1
ATOM 607 C C . CYS A 1 77 ? -20.490 0.940 29.406 1.00 74.44 77 CYS A C 1
ATOM 609 O O . CYS A 1 77 ? -19.824 1.858 28.919 1.00 74.44 77 CYS A O 1
ATOM 611 N N . GLU A 1 78 ? -20.953 0.980 30.656 1.00 72.19 78 GLU A N 1
ATOM 612 C CA . GLU A 1 78 ? -20.430 1.950 31.615 1.00 72.19 78 GLU A CA 1
ATOM 613 C C . GLU A 1 78 ? -18.959 1.616 31.871 1.00 72.19 78 GLU A C 1
ATOM 615 O O . GLU A 1 78 ? -18.604 0.523 32.316 1.00 72.19 78 GLU A O 1
ATOM 620 N N . SER A 1 79 ? -18.072 2.538 31.501 1.00 65.06 79 SER A N 1
ATOM 621 C CA . SER A 1 79 ? -16.634 2.333 31.617 1.00 65.06 79 SER A CA 1
ATOM 622 C C . SER A 1 79 ? -16.255 2.097 33.077 1.00 65.06 79 SER A C 1
ATOM 624 O O . SER A 1 79 ? -16.490 2.951 33.924 1.00 65.06 79 SER A O 1
ATOM 626 N N . MET A 1 80 ? -15.579 0.983 33.354 1.00 53.88 80 MET A N 1
ATOM 627 C CA . MET A 1 80 ? -15.078 0.616 34.688 1.00 53.88 80 MET A CA 1
ATOM 628 C C . MET A 1 80 ? -13.987 1.568 35.227 1.00 53.88 80 MET A C 1
ATOM 630 O O . MET A 1 80 ? -13.520 1.413 36.352 1.00 53.88 80 MET A O 1
ATOM 634 N N . PHE A 1 81 ? -13.590 2.569 34.435 1.00 57.94 81 PHE A N 1
ATOM 635 C CA . PHE A 1 81 ? -12.770 3.692 34.871 1.00 57.94 81 PHE A CA 1
ATOM 636 C C . PHE A 1 81 ? -13.672 4.899 35.147 1.00 57.94 81 PHE A C 1
ATOM 638 O O . PHE A 1 81 ? -14.432 5.290 34.252 1.00 57.94 81 PHE A O 1
ATOM 645 N N . PRO A 1 82 ? -13.595 5.50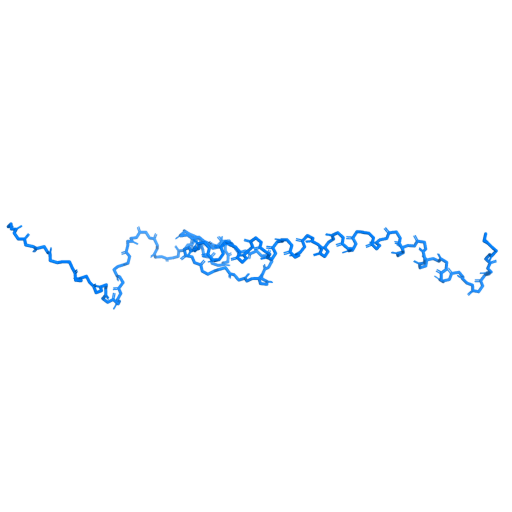9 36.345 1.00 49.09 82 PRO A N 1
ATOM 646 C CA . PRO A 1 82 ? -14.398 6.675 36.663 1.00 49.09 82 PRO A CA 1
ATOM 647 C C . PRO A 1 82 ? -14.054 7.794 35.680 1.00 49.09 82 PRO A C 1
ATOM 649 O O . PRO A 1 82 ? -12.914 8.261 35.616 1.00 49.09 82 PRO A O 1
ATOM 652 N N . ARG A 1 83 ? -15.050 8.244 34.911 1.00 53.47 83 ARG A N 1
ATOM 653 C CA . ARG A 1 83 ? -14.985 9.570 34.298 1.00 53.47 83 ARG A CA 1
ATOM 654 C C . ARG A 1 83 ? -14.922 10.532 35.474 1.00 53.47 83 ARG A C 1
ATOM 656 O O . ARG A 1 83 ? -15.872 10.605 36.244 1.00 53.47 83 ARG A O 1
ATOM 663 N N . ASN A 1 84 ? -13.792 11.203 35.665 1.00 51.56 84 ASN A N 1
ATOM 664 C CA . ASN A 1 84 ? -13.648 12.201 36.715 1.00 51.56 84 ASN A CA 1
ATOM 665 C C . ASN A 1 84 ? -14.499 13.420 36.317 1.00 51.56 84 ASN A C 1
ATOM 667 O O . ASN A 1 84 ? -14.009 14.380 35.729 1.00 51.56 84 ASN A O 1
ATOM 671 N N . THR A 1 85 ? -15.812 13.331 36.526 1.00 52.66 85 THR A N 1
ATOM 672 C CA . THR A 1 85 ? -16.762 14.410 36.281 1.00 52.66 85 THR A CA 1
ATOM 673 C C . THR A 1 85 ? -16.730 15.335 37.486 1.00 52.66 85 THR A C 1
ATOM 675 O O . THR A 1 85 ? -17.582 15.267 38.367 1.00 52.66 85 THR A O 1
ATOM 678 N N . THR A 1 86 ? -15.755 16.241 37.525 1.00 47.84 86 THR A N 1
ATOM 679 C CA . THR A 1 86 ? -15.920 17.496 38.263 1.00 47.84 86 THR A CA 1
ATOM 680 C C . THR A 1 86 ? -16.858 18.389 37.457 1.00 47.84 86 THR A C 1
ATOM 682 O O . THR A 1 86 ? -16.432 19.366 36.852 1.00 47.84 86 THR A O 1
ATOM 685 N N . ASN A 1 87 ? -18.134 18.023 37.400 1.00 44.62 87 ASN A N 1
ATOM 686 C CA . ASN A 1 87 ? -19.192 18.965 37.083 1.00 44.62 87 ASN A CA 1
ATOM 687 C C . ASN A 1 87 ? -20.190 18.905 38.229 1.00 44.62 87 ASN A C 1
ATOM 689 O O . ASN A 1 87 ? -20.900 17.926 38.431 1.00 44.62 87 ASN A O 1
ATOM 693 N N . LEU A 1 88 ? -20.114 19.967 39.025 1.00 52.22 88 LEU A N 1
ATOM 694 C CA . LEU A 1 88 ? -21.163 20.454 39.896 1.00 52.22 88 LEU A CA 1
ATOM 695 C C . LEU A 1 88 ? -22.497 20.430 39.145 1.00 52.22 88 LEU A C 1
ATOM 697 O O . LEU A 1 88 ? -22.738 21.333 38.351 1.00 52.22 88 LEU A O 1
ATOM 701 N N . ASP A 1 89 ? -23.378 19.488 39.466 1.00 44.34 89 ASP A N 1
ATOM 702 C CA . ASP A 1 89 ? -24.808 19.762 39.380 1.00 44.34 89 ASP A CA 1
ATOM 703 C C . ASP A 1 89 ? -25.313 20.065 40.786 1.00 44.34 89 ASP A C 1
ATOM 705 O O . ASP A 1 89 ? -25.536 19.210 41.644 1.00 44.34 89 ASP A O 1
ATOM 709 N N . LYS A 1 90 ? -25.398 21.375 41.021 1.00 47.59 90 LYS A N 1
ATOM 710 C CA . LYS A 1 90 ? -26.328 21.959 41.970 1.00 47.59 90 LYS A CA 1
ATOM 711 C C . LYS A 1 90 ? -27.755 21.607 41.535 1.00 47.59 90 LYS A C 1
ATOM 713 O O . LYS A 1 90 ? -28.054 21.593 40.346 1.00 47.59 90 LYS A O 1
ATOM 718 N N . SER A 1 91 ? -28.623 21.564 42.544 1.00 42.72 91 SER A N 1
ATOM 719 C CA . SER A 1 91 ? -30.057 21.892 42.515 1.00 42.72 91 SER A CA 1
ATOM 720 C C . SER A 1 91 ? -31.026 20.916 41.844 1.00 42.72 91 SER A C 1
ATOM 722 O O . SER A 1 91 ? -30.995 20.739 40.632 1.00 42.72 91 SER A O 1
ATOM 724 N N . GLY A 1 92 ? -31.986 20.435 42.645 1.00 36.81 92 GLY A N 1
ATOM 725 C CA . GLY A 1 92 ? -33.269 19.899 42.190 1.00 36.81 92 GLY A CA 1
ATOM 726 C C . GLY A 1 92 ? -33.775 18.763 43.047 1.00 36.81 92 GLY A C 1
ATOM 727 O O . GLY A 1 92 ? -33.854 17.654 42.490 1.00 36.81 92 GLY A O 1
#

Foldseek 3Di:
DDDDPVCVVVVVCCVPPVVCVVVVVVVVVVLVVLLVVLVVVVVVDAPDDDDSPDPDQCDHLQADRVRHGDPPNPDDDPDPDDPPPPDDDDDD

Sequence (92 aa):
MSTSPGLAFANLTLLLDVPQLPAIWAVNAWRELNGLFTEMKTLAGTSDLLYPSNRYNPQNEKTNRMGRPRKYNHGECESMFPRNTTNLDKSG

Radius of gyration: 26.78 Å; chains: 1; bounding box: 59×35×75 Å

Organism: NCBI:txid1130820

pLDDT: mean 82.85, std 15.49, range [36.81, 95.94]